Protein AF-A0A2V9U805-F1 (afdb_monomer)

Secondary structure (DSSP, 8-state):
-----HHHHHHHHHHHTS-HHHHHHHHHHHHHHHT-PPPHHHHHHHHHHHHHHHHHHHTT-S----HHHHHHHHHTTSPPP-

pLDDT: mean 89.96, std 11.7, range [48.56, 98.31]

Foldseek 3Di:
DDDCDPVNVVVVVVLVPDDPVSVVVVVVVVCVVVVDDPPVVNVVVVVVVVVVVVVCVVVVVDDDDDPVVVVVVVVVPDDPDD

Sequence (82 aa):
MAQMTPEVSRLLEKALALTVEEQEALAASLISNLGGKVEQAVLAAWEDEIKKRVSELDSGAAKTVRWTEVRQRNLAKLPRAH

Structure (mmCIF, N/CA/C/O backbone):
data_AF-A0A2V9U805-F1
#
_entry.id   AF-A0A2V9U805-F1
#
loop_
_atom_site.group_PDB
_atom_site.id
_atom_site.type_symbol
_atom_site.label_atom_id
_atom_site.label_alt_id
_atom_site.label_comp_id
_atom_site.label_asym_id
_atom_site.label_entity_id
_atom_site.label_seq_id
_atom_site.pdbx_PDB_ins_code
_atom_site.Cartn_x
_atom_site.Cartn_y
_atom_site.Cartn_z
_atom_site.occupancy
_atom_site.B_iso_or_equiv
_atom_site.auth_seq_id
_atom_site.auth_comp_id
_atom_site.auth_asym_id
_atom_site.auth_atom_id
_atom_site.pdbx_PDB_model_num
ATOM 1 N N . MET A 1 1 ? 3.120 15.635 -21.582 1.00 48.56 1 MET A N 1
ATOM 2 C CA . MET A 1 1 ? 3.597 14.236 -21.629 1.00 48.56 1 MET A CA 1
ATOM 3 C C . MET A 1 1 ? 5.105 14.277 -21.780 1.00 48.56 1 MET A C 1
ATOM 5 O O . MET A 1 1 ? 5.568 15.077 -22.583 1.00 48.56 1 MET A O 1
ATOM 9 N N . ALA A 1 2 ? 5.862 13.523 -20.982 1.00 60.38 2 ALA A N 1
ATOM 10 C CA . ALA A 1 2 ? 7.314 13.465 -21.154 1.00 60.38 2 ALA A CA 1
ATOM 11 C C . ALA A 1 2 ? 7.632 12.905 -22.551 1.00 60.38 2 ALA A C 1
ATOM 13 O O . ALA A 1 2 ? 7.042 11.908 -22.967 1.00 60.38 2 ALA A O 1
ATOM 14 N N . GLN A 1 3 ? 8.496 13.586 -23.300 1.00 74.69 3 GLN A N 1
ATOM 15 C CA . GLN A 1 3 ? 8.854 13.195 -24.662 1.00 74.69 3 GLN A CA 1
ATOM 16 C C . GLN A 1 3 ? 9.721 11.923 -24.620 1.00 74.69 3 GLN A C 1
ATOM 18 O O . GLN A 1 3 ? 10.674 11.862 -23.844 1.00 74.69 3 GLN A O 1
ATOM 23 N N . MET A 1 4 ? 9.423 10.925 -25.458 1.00 83.38 4 MET A N 1
ATOM 24 C CA . MET A 1 4 ? 10.292 9.753 -25.634 1.00 83.38 4 MET A CA 1
ATOM 25 C C . MET A 1 4 ? 11.584 10.180 -26.323 1.00 83.38 4 MET A C 1
ATOM 27 O O . MET A 1 4 ? 11.597 10.469 -27.520 1.00 83.38 4 MET A O 1
ATOM 31 N N . THR A 1 5 ? 12.670 10.259 -25.558 1.00 94.75 5 THR A N 1
ATOM 32 C CA . THR A 1 5 ? 13.995 10.493 -26.133 1.00 94.75 5 THR A CA 1
ATOM 33 C C . THR A 1 5 ? 14.433 9.259 -26.931 1.00 94.75 5 THR A C 1
ATOM 35 O O . THR A 1 5 ? 13.947 8.155 -26.670 1.00 94.75 5 THR A O 1
ATOM 38 N N . PRO A 1 6 ? 15.382 9.397 -27.875 1.00 94.88 6 PRO A N 1
ATOM 39 C CA . PRO A 1 6 ? 15.917 8.251 -28.614 1.00 94.88 6 PRO A CA 1
ATOM 40 C C . PRO A 1 6 ? 16.442 7.130 -27.703 1.00 94.88 6 PRO A C 1
ATOM 42 O O . PRO A 1 6 ? 16.327 5.950 -28.026 1.00 94.88 6 PRO A O 1
ATOM 45 N N . GLU A 1 7 ? 16.989 7.494 -26.543 1.00 94.50 7 GLU A N 1
ATOM 46 C CA . GLU A 1 7 ? 17.452 6.540 -25.537 1.00 94.50 7 GLU A CA 1
ATOM 47 C C . GLU A 1 7 ? 16.295 5.776 -24.886 1.00 94.50 7 GLU A C 1
ATOM 49 O O . GLU A 1 7 ? 16.359 4.551 -24.784 1.00 94.50 7 GLU A O 1
ATOM 54 N N . VAL A 1 8 ? 15.212 6.467 -24.516 1.00 94.19 8 VAL A N 1
ATOM 55 C CA . VAL A 1 8 ? 14.026 5.822 -23.934 1.00 94.19 8 VAL A CA 1
ATOM 56 C C . VAL A 1 8 ? 13.381 4.864 -24.936 1.00 94.19 8 VAL A C 1
ATOM 58 O O . VAL A 1 8 ? 13.048 3.739 -24.567 1.00 94.19 8 VAL A O 1
ATOM 61 N N . SER A 1 9 ? 13.283 5.250 -26.212 1.00 95.12 9 SER A N 1
ATOM 62 C CA . SER A 1 9 ? 12.777 4.362 -27.267 1.00 95.12 9 SER A CA 1
ATOM 63 C C . SER A 1 9 ? 13.633 3.100 -27.413 1.00 95.12 9 SER A C 1
ATOM 65 O O . SER A 1 9 ? 13.100 1.995 -27.467 1.00 95.12 9 SER A O 1
ATOM 67 N N . ARG A 1 10 ? 14.966 3.233 -27.386 1.00 96.31 10 ARG A N 1
ATOM 68 C CA . ARG A 1 10 ? 15.883 2.086 -27.471 1.00 96.31 10 ARG A CA 1
ATOM 69 C C . ARG A 1 10 ? 15.776 1.153 -26.261 1.00 96.31 10 ARG A C 1
ATOM 71 O O . ARG A 1 10 ? 15.919 -0.059 -26.405 1.00 96.31 10 ARG A O 1
ATOM 78 N N . LEU A 1 11 ? 15.577 1.699 -25.062 1.00 95.81 11 LEU A N 1
ATOM 79 C CA . LEU A 1 11 ? 15.367 0.897 -23.854 1.00 95.81 11 LEU A CA 1
ATOM 80 C C . LEU A 1 11 ? 14.033 0.148 -23.908 1.00 95.81 11 LEU A C 1
ATOM 82 O O . LEU A 1 11 ? 13.990 -1.025 -23.545 1.00 95.81 11 LEU A O 1
ATOM 86 N N . LEU A 1 12 ? 12.981 0.792 -24.418 1.00 95.56 12 LEU A N 1
ATOM 87 C CA . LEU A 1 12 ? 11.679 0.163 -24.618 1.00 95.56 12 LEU A CA 1
ATOM 88 C C . LEU A 1 12 ? 11.758 -0.998 -25.617 1.00 95.56 12 LEU A C 1
ATOM 90 O O . LEU A 1 12 ? 11.275 -2.084 -25.317 1.00 95.56 12 LEU A O 1
ATOM 94 N N . GLU A 1 13 ? 12.413 -0.805 -26.764 1.00 97.06 13 GLU A N 1
ATOM 95 C CA . GLU A 1 13 ? 12.620 -1.875 -27.752 1.00 97.06 13 GLU A CA 1
ATOM 96 C C . GLU A 1 13 ? 13.329 -3.090 -27.144 1.00 97.06 13 GLU A C 1
ATOM 98 O O . GLU A 1 13 ? 12.913 -4.227 -27.355 1.00 97.06 13 GLU A O 1
ATOM 103 N N . LYS A 1 14 ? 14.374 -2.857 -26.340 1.00 97.56 14 LYS A N 1
ATOM 104 C CA . LYS A 1 14 ? 15.086 -3.934 -25.640 1.00 97.56 14 LYS A CA 1
ATOM 105 C C . LYS A 1 14 ? 14.207 -4.635 -24.609 1.00 97.56 14 LYS A C 1
ATOM 107 O O . LYS A 1 14 ? 14.263 -5.853 -24.524 1.00 97.56 14 LYS A O 1
ATOM 112 N N . ALA A 1 15 ? 13.417 -3.884 -23.842 1.00 97.19 15 ALA A N 1
ATOM 113 C CA . ALA A 1 15 ? 12.522 -4.442 -22.833 1.00 97.19 15 ALA A CA 1
ATOM 114 C C . ALA A 1 15 ? 11.441 -5.332 -23.465 1.00 97.19 15 ALA A C 1
ATOM 116 O O . ALA A 1 15 ? 11.181 -6.421 -22.968 1.00 97.19 15 ALA A O 1
ATOM 117 N N . LEU A 1 16 ? 10.866 -4.911 -24.594 1.00 96.81 16 LEU A N 1
ATOM 118 C CA . LEU A 1 16 ? 9.839 -5.678 -25.309 1.00 96.81 16 LEU A CA 1
ATOM 119 C C . LEU A 1 16 ? 10.374 -6.957 -25.973 1.00 96.81 16 LEU A C 1
ATOM 121 O O . LEU A 1 16 ? 9.585 -7.841 -26.297 1.00 96.81 16 LEU A O 1
ATOM 125 N N . ALA A 1 17 ? 11.690 -7.070 -26.173 1.00 97.75 17 ALA A N 1
ATOM 126 C CA . ALA A 1 17 ? 12.332 -8.274 -26.704 1.00 97.75 17 ALA A CA 1
ATOM 127 C C . ALA A 1 17 ? 12.631 -9.345 -25.633 1.00 97.75 17 ALA A C 1
ATOM 129 O O . ALA A 1 17 ? 13.061 -10.443 -25.984 1.00 97.75 17 ALA A O 1
ATOM 130 N N . LEU A 1 18 ? 12.441 -9.029 -24.348 1.00 97.94 18 LEU A N 1
ATOM 131 C CA . LEU A 1 18 ? 12.653 -9.956 -23.234 1.00 97.94 18 LEU A CA 1
ATOM 132 C C . LEU A 1 18 ? 11.528 -10.994 -23.128 1.00 97.94 18 LEU A C 1
ATOM 134 O O . LEU A 1 18 ? 10.427 -10.788 -23.647 1.00 97.94 18 LEU A O 1
ATOM 138 N N . THR A 1 19 ? 11.790 -12.079 -22.397 1.00 98.31 19 THR A N 1
ATOM 139 C CA . THR A 1 19 ? 10.740 -13.019 -21.970 1.00 98.31 19 THR A CA 1
ATOM 140 C C . THR A 1 19 ? 9.729 -12.339 -21.043 1.00 98.31 19 THR A C 1
ATOM 142 O O . THR A 1 19 ? 10.012 -11.288 -20.465 1.00 98.31 19 THR A O 1
ATOM 145 N N . VAL A 1 20 ? 8.542 -12.929 -20.880 1.00 96.75 20 VAL A N 1
ATOM 146 C CA . VAL A 1 20 ? 7.490 -12.359 -20.021 1.00 96.75 20 VAL A CA 1
ATOM 147 C C . VAL A 1 20 ? 7.989 -12.213 -18.581 1.00 96.75 20 VAL A C 1
ATOM 149 O O . VAL A 1 20 ? 7.820 -11.160 -17.972 1.00 96.75 20 VAL A O 1
ATOM 152 N N . GLU A 1 21 ? 8.688 -13.221 -18.067 1.00 97.19 21 GLU A N 1
ATOM 153 C CA . GLU A 1 21 ? 9.234 -13.243 -16.711 1.00 97.19 21 GLU A CA 1
ATOM 154 C 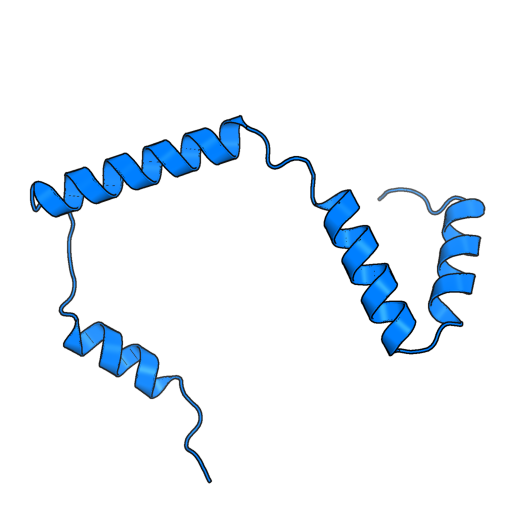C . GLU A 1 21 ? 10.286 -12.139 -16.495 1.00 97.19 21 GLU A C 1
ATOM 156 O O . GLU A 1 21 ? 10.310 -11.466 -15.462 1.00 97.19 21 GLU A O 1
ATOM 161 N N . GLU A 1 22 ? 11.148 -11.903 -17.485 1.00 97.50 22 GLU A N 1
ATOM 162 C CA . GLU A 1 22 ? 12.142 -10.827 -17.444 1.00 97.50 22 GLU A CA 1
ATOM 163 C C . GLU A 1 22 ? 11.497 -9.438 -17.563 1.00 97.50 22 GLU A C 1
ATOM 165 O O . GLU A 1 22 ? 11.944 -8.496 -16.901 1.00 97.50 22 GLU A O 1
ATOM 170 N N . GLN A 1 23 ? 10.433 -9.300 -18.363 1.00 97.44 23 GLN A N 1
ATOM 171 C CA . GLN A 1 23 ? 9.649 -8.065 -18.444 1.00 97.44 23 GLN A CA 1
ATOM 172 C C . GLN A 1 23 ? 8.997 -7.734 -17.100 1.00 97.44 23 GLN A C 1
ATOM 174 O O . GLN A 1 23 ? 9.063 -6.584 -16.661 1.00 97.44 23 GLN A O 1
ATOM 179 N N . GLU A 1 24 ? 8.417 -8.724 -16.421 1.00 96.56 24 GLU A N 1
ATOM 180 C CA . GLU A 1 24 ? 7.829 -8.558 -15.089 1.00 96.56 24 GLU A CA 1
ATOM 181 C C . GLU A 1 24 ? 8.874 -8.120 -14.058 1.00 96.56 24 GLU A C 1
ATOM 183 O O . GLU A 1 24 ? 8.659 -7.150 -13.323 1.00 96.56 24 GLU A O 1
ATOM 188 N N . ALA A 1 25 ? 10.039 -8.774 -14.039 1.00 96.31 25 ALA A N 1
ATOM 189 C CA . ALA A 1 25 ? 11.132 -8.418 -13.139 1.00 96.31 25 ALA A CA 1
ATOM 190 C C . ALA A 1 25 ? 11.656 -6.989 -13.393 1.00 96.31 25 ALA A C 1
ATOM 192 O O . ALA A 1 25 ? 11.881 -6.218 -12.448 1.00 96.31 25 ALA A O 1
ATOM 193 N N . LEU A 1 26 ? 11.816 -6.604 -14.666 1.00 96.06 26 LEU A N 1
ATOM 194 C CA . LEU A 1 26 ? 12.234 -5.258 -15.060 1.00 96.06 26 LEU A CA 1
ATOM 195 C C . LEU A 1 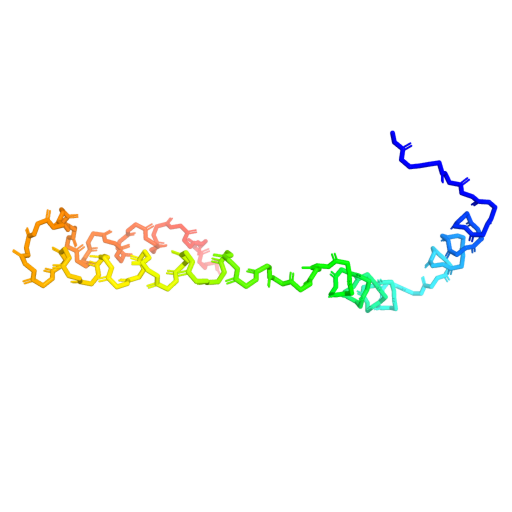26 ? 11.187 -4.208 -14.669 1.00 96.06 26 LEU A C 1
ATOM 197 O O . LEU A 1 26 ? 11.539 -3.181 -14.084 1.00 96.06 26 LEU A O 1
ATOM 201 N N . ALA A 1 27 ? 9.907 -4.469 -14.936 1.00 94.12 27 ALA A N 1
ATOM 202 C CA . ALA A 1 27 ? 8.813 -3.577 -14.570 1.00 94.12 27 ALA A CA 1
ATOM 203 C C . ALA A 1 27 ? 8.737 -3.372 -13.050 1.00 94.12 27 ALA A C 1
ATOM 205 O O . ALA A 1 27 ? 8.666 -2.230 -12.599 1.00 94.12 27 ALA A O 1
ATOM 206 N N . ALA A 1 28 ? 8.832 -4.439 -12.251 1.00 90.25 28 ALA A N 1
ATOM 207 C CA . ALA A 1 28 ? 8.835 -4.348 -10.790 1.00 90.25 28 ALA A CA 1
ATOM 208 C C . ALA A 1 28 ? 10.011 -3.505 -10.264 1.00 90.25 28 ALA A C 1
ATOM 210 O O . ALA A 1 28 ? 9.828 -2.645 -9.399 1.00 90.25 28 ALA A O 1
ATOM 211 N N . SER A 1 29 ? 11.205 -3.698 -10.829 1.00 91.69 29 SER A N 1
ATOM 212 C CA . SER A 1 29 ? 12.406 -2.933 -10.466 1.00 91.69 29 SER A CA 1
ATOM 213 C C . SER A 1 29 ? 12.258 -1.444 -10.794 1.00 91.69 29 SER A C 1
ATOM 215 O O . SER A 1 29 ? 12.575 -0.587 -9.967 1.00 91.69 29 SER A O 1
ATOM 217 N N . LEU A 1 30 ? 11.730 -1.126 -11.981 1.00 91.31 30 LEU A N 1
ATOM 218 C CA . LEU A 1 30 ? 11.475 0.250 -12.410 1.00 91.31 30 LEU A CA 1
ATOM 219 C C . LEU A 1 30 ? 10.383 0.912 -11.570 1.00 91.31 30 LEU A C 1
ATOM 221 O O . LEU A 1 30 ? 10.579 2.033 -11.116 1.00 91.31 30 LEU A O 1
ATOM 225 N N . ILE A 1 31 ? 9.270 0.224 -11.301 1.00 86.62 31 ILE A N 1
ATOM 226 C CA . ILE A 1 31 ? 8.200 0.724 -10.426 1.00 86.62 31 ILE A CA 1
ATOM 227 C C . ILE A 1 31 ? 8.741 0.985 -9.020 1.00 86.62 31 ILE A C 1
ATOM 229 O O . ILE A 1 31 ? 8.451 2.031 -8.450 1.00 86.62 31 ILE A O 1
ATOM 233 N N . SER A 1 32 ? 9.569 0.092 -8.470 1.00 83.50 32 SER A N 1
ATOM 234 C CA . SER A 1 32 ? 10.184 0.299 -7.155 1.00 83.50 32 SER A CA 1
ATOM 235 C C . SER A 1 32 ? 11.148 1.488 -7.137 1.00 83.50 32 SER A C 1
ATOM 237 O O . SER A 1 32 ? 11.246 2.169 -6.119 1.00 83.50 32 SER A O 1
ATOM 239 N N . ASN A 1 33 ? 11.872 1.738 -8.229 1.00 85.25 33 ASN A N 1
ATOM 240 C CA . ASN A 1 33 ? 12.773 2.883 -8.347 1.00 85.25 33 ASN A CA 1
ATOM 241 C C . ASN A 1 33 ? 12.005 4.207 -8.530 1.00 85.25 33 ASN A C 1
ATOM 243 O O . ASN A 1 33 ? 12.356 5.216 -7.920 1.00 85.25 33 ASN A O 1
ATOM 247 N N . LEU A 1 34 ? 10.9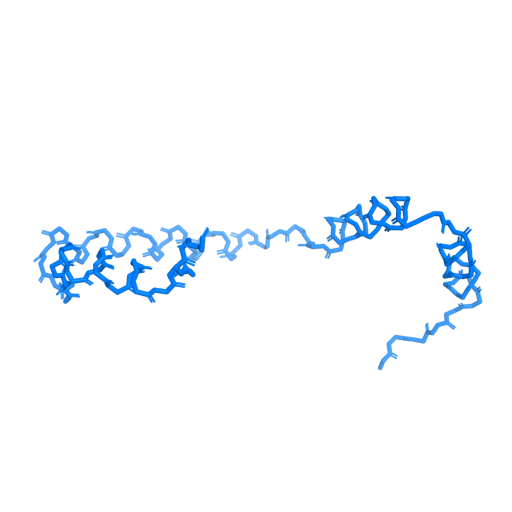39 4.183 -9.337 1.00 82.50 34 LEU A N 1
ATOM 248 C CA . LEU A 1 34 ? 10.066 5.322 -9.639 1.00 82.50 34 LEU A CA 1
ATOM 249 C C . LEU A 1 34 ? 9.080 5.642 -8.518 1.00 82.50 34 LEU A C 1
ATOM 251 O O . LEU A 1 34 ? 8.642 6.785 -8.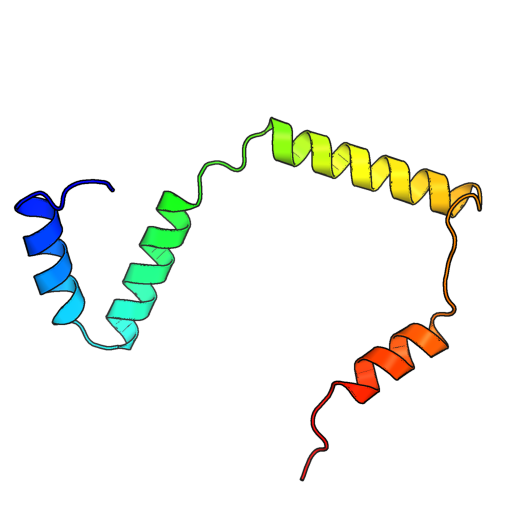413 1.00 82.50 34 LEU A O 1
ATOM 255 N N . GLY A 1 35 ? 8.752 4.661 -7.676 1.00 65.31 35 GLY A N 1
ATOM 256 C CA . GLY A 1 35 ? 7.813 4.751 -6.556 1.00 65.31 35 GLY A CA 1
ATOM 257 C C . GLY A 1 35 ? 8.198 5.755 -5.471 1.00 65.31 35 GLY A C 1
ATOM 258 O O . GLY A 1 35 ? 7.510 5.824 -4.459 1.00 65.31 35 GLY A O 1
ATOM 259 N N . GLY A 1 36 ? 9.255 6.543 -5.701 1.00 60.47 36 GLY A N 1
ATOM 260 C CA . GLY A 1 36 ? 9.673 7.657 -4.877 1.00 60.47 36 GLY A CA 1
ATOM 261 C C . GLY A 1 36 ? 10.160 7.201 -3.510 1.00 60.47 36 GLY A C 1
ATOM 262 O O . GLY A 1 36 ? 9.763 6.179 -2.956 1.00 60.47 36 GLY A O 1
ATOM 263 N N . LYS A 1 37 ? 11.004 8.015 -2.886 1.00 60.44 37 LYS A N 1
ATOM 264 C CA . LYS A 1 37 ? 10.990 8.022 -1.426 1.00 60.44 37 LYS A CA 1
ATOM 265 C C . LYS A 1 37 ? 9.569 8.426 -1.058 1.00 60.44 37 LYS A C 1
ATOM 267 O O . LYS A 1 37 ? 9.171 9.522 -1.449 1.00 60.44 37 LYS A O 1
ATOM 272 N N . VAL A 1 38 ? 8.812 7.566 -0.371 1.00 64.88 38 VAL A N 1
ATOM 273 C CA . VAL A 1 38 ? 7.561 8.013 0.247 1.00 64.88 38 VAL A CA 1
ATOM 274 C C . VAL A 1 38 ? 7.922 9.278 1.008 1.00 64.88 38 VAL A C 1
ATOM 276 O O . VAL A 1 38 ? 8.837 9.254 1.840 1.00 64.88 38 VAL A O 1
ATOM 279 N N . GLU A 1 39 ? 7.314 10.399 0.621 1.00 72.44 39 GLU A N 1
ATOM 280 C CA . GLU A 1 39 ? 7.652 11.678 1.222 1.00 72.44 39 GLU A CA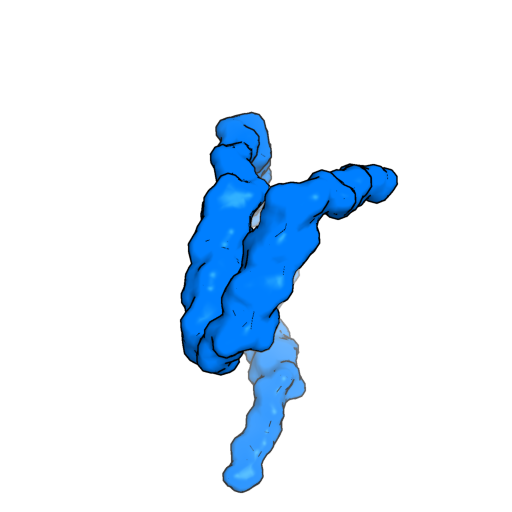 1
ATOM 281 C C . GLU A 1 39 ? 7.489 11.519 2.729 1.00 72.44 39 GLU A C 1
ATOM 283 O O . GLU A 1 39 ? 6.459 11.036 3.202 1.00 72.44 39 GLU A O 1
ATOM 288 N N . GLN A 1 40 ? 8.518 11.876 3.495 1.00 75.06 40 GLN A N 1
ATOM 289 C CA . GLN A 1 40 ? 8.491 11.678 4.946 1.00 75.06 40 GLN A CA 1
ATOM 290 C C . GLN A 1 40 ? 7.276 12.370 5.581 1.00 75.06 40 GLN A C 1
ATOM 292 O O . GLN A 1 40 ? 6.736 11.874 6.562 1.00 75.06 40 GLN A O 1
ATOM 297 N N . ALA A 1 41 ? 6.791 13.454 4.967 1.00 76.62 41 ALA A N 1
ATOM 298 C CA . ALA A 1 41 ? 5.550 14.121 5.340 1.00 76.62 41 ALA A CA 1
ATOM 299 C C . ALA A 1 41 ? 4.298 13.240 5.155 1.00 76.62 41 ALA A C 1
ATOM 301 O O . ALA A 1 41 ? 3.413 13.270 6.002 1.00 76.62 41 ALA A O 1
ATOM 302 N N . VAL A 1 42 ? 4.225 12.428 4.094 1.00 84.19 42 VAL A N 1
ATOM 303 C CA . VAL A 1 42 ? 3.122 11.476 3.868 1.00 84.19 42 VAL A CA 1
ATOM 304 C C . VAL A 1 42 ? 3.157 10.356 4.906 1.00 84.19 42 VAL A C 1
ATOM 306 O O . VAL A 1 42 ? 2.114 10.002 5.449 1.00 84.19 42 VAL A O 1
ATOM 309 N N . LEU A 1 43 ? 4.346 9.834 5.231 1.00 87.88 43 LEU A N 1
ATOM 310 C CA . LEU A 1 43 ? 4.499 8.850 6.311 1.00 87.88 43 LEU A CA 1
ATOM 311 C C . LEU A 1 43 ? 4.095 9.437 7.668 1.00 87.88 43 LEU A C 1
ATOM 313 O O . LEU A 1 43 ? 3.326 8.812 8.390 1.00 87.88 43 LEU A O 1
ATOM 317 N N . ALA A 1 44 ? 4.548 10.652 7.985 1.00 88.38 44 ALA A N 1
ATOM 318 C CA . ALA A 1 44 ? 4.200 11.335 9.229 1.00 88.38 44 ALA A CA 1
ATOM 319 C C . ALA A 1 44 ? 2.690 11.606 9.333 1.00 88.38 44 ALA A C 1
ATOM 321 O O . ALA A 1 44 ? 2.075 11.294 10.350 1.00 88.38 44 ALA A O 1
ATOM 322 N N . ALA A 1 45 ? 2.063 12.097 8.259 1.00 93.56 45 ALA A N 1
ATOM 323 C CA . ALA A 1 45 ? 0.617 12.306 8.216 1.00 93.56 45 ALA A CA 1
ATOM 324 C C . ALA A 1 45 ? -0.161 10.990 8.397 1.00 93.56 45 ALA A C 1
ATOM 326 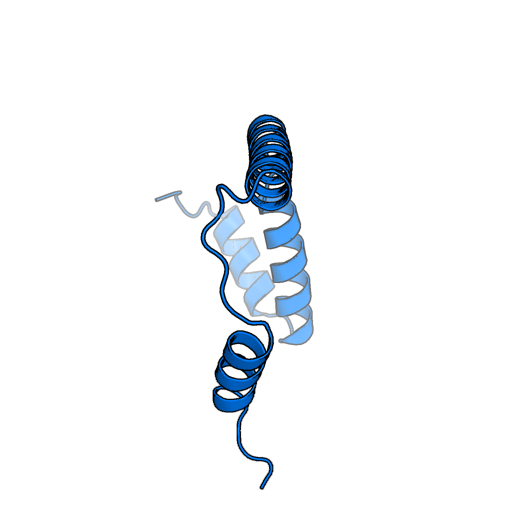O O . ALA A 1 45 ? -1.220 10.973 9.025 1.00 93.56 45 ALA A O 1
ATOM 327 N N . TRP A 1 46 ? 0.366 9.878 7.876 1.00 94.94 46 TRP A N 1
ATOM 328 C CA . TRP A 1 46 ? -0.226 8.559 8.073 1.00 94.94 46 TRP A CA 1
ATOM 329 C C . TRP A 1 46 ? -0.095 8.064 9.518 1.00 94.94 46 TRP A C 1
ATOM 331 O O . TRP A 1 46 ? -1.062 7.543 10.075 1.00 94.94 46 TRP A O 1
ATOM 341 N N . GLU A 1 47 ? 1.058 8.268 10.157 1.00 96.81 47 GLU A N 1
ATOM 342 C CA . GLU A 1 47 ? 1.237 7.966 11.581 1.00 96.81 47 GLU A CA 1
ATOM 343 C C . GLU A 1 47 ? 0.281 8.772 12.466 1.00 96.81 47 GLU A C 1
ATOM 345 O O . GLU A 1 47 ? -0.310 8.223 13.401 1.00 96.81 47 GLU A O 1
ATOM 350 N N . ASP A 1 48 ? 0.099 10.058 12.171 1.00 97.25 48 ASP A N 1
ATOM 351 C CA . ASP A 1 48 ? -0.809 10.923 12.921 1.00 97.25 48 ASP A CA 1
ATOM 352 C C . ASP A 1 48 ? -2.274 10.504 12.747 1.00 97.25 48 ASP A C 1
ATOM 354 O O . ASP A 1 48 ? -3.025 10.457 13.726 1.00 97.25 48 ASP A O 1
ATOM 358 N N . GLU A 1 49 ? -2.676 10.099 11.540 1.00 97.62 49 GLU A N 1
ATOM 359 C CA . GLU A 1 49 ? -4.013 9.550 11.291 1.00 97.62 49 GLU A CA 1
ATOM 360 C C . GLU A 1 49 ? -4.237 8.222 12.035 1.00 97.62 49 GLU A C 1
ATOM 362 O O . GLU A 1 49 ? -5.311 8.012 12.603 1.00 97.62 49 GLU A O 1
ATOM 367 N N . ILE A 1 50 ? -3.234 7.336 12.102 1.00 97.38 50 ILE A N 1
ATOM 368 C CA . ILE A 1 50 ? -3.326 6.103 12.902 1.00 97.38 50 ILE A CA 1
ATOM 369 C C . ILE A 1 50 ? -3.539 6.443 14.380 1.00 97.38 50 ILE A C 1
ATOM 371 O O . ILE A 1 50 ? -4.477 5.926 14.992 1.00 97.38 50 ILE A O 1
ATOM 375 N N . LYS A 1 51 ? -2.712 7.330 14.953 1.00 98.00 51 LYS A N 1
ATOM 376 C CA . LYS A 1 51 ? -2.829 7.748 16.363 1.00 98.00 51 LYS A CA 1
ATOM 377 C C . LYS A 1 51 ? -4.208 8.336 16.652 1.00 98.00 51 LYS A C 1
ATOM 379 O O . LYS A 1 51 ? -4.834 7.983 17.653 1.00 98.00 51 LYS A O 1
ATOM 384 N N . LYS A 1 52 ? -4.706 9.193 15.757 1.00 97.75 52 LYS A N 1
ATOM 385 C CA . LYS A 1 52 ? -6.042 9.781 15.857 1.00 97.75 52 LYS A CA 1
ATOM 386 C C . LYS A 1 52 ? -7.128 8.703 15.874 1.00 97.75 52 LYS A C 1
ATOM 388 O O . LYS A 1 52 ? -7.953 8.707 16.782 1.00 97.75 52 LYS A O 1
ATOM 393 N N . ARG A 1 53 ? -7.110 7.754 14.932 1.00 97.38 53 ARG A N 1
ATOM 394 C CA . ARG A 1 53 ? -8.128 6.688 14.860 1.00 97.38 53 ARG A CA 1
ATOM 395 C C . ARG A 1 53 ? -8.118 5.766 16.070 1.00 97.38 53 ARG A C 1
ATOM 397 O O . ARG A 1 53 ? -9.183 5.346 16.507 1.00 97.38 53 ARG A O 1
ATOM 404 N N . VAL A 1 54 ? -6.941 5.456 16.612 1.00 97.69 54 VAL A N 1
ATOM 405 C CA . VAL A 1 54 ? -6.827 4.681 17.857 1.00 97.69 54 VAL A CA 1
ATOM 406 C C . VAL A 1 54 ? -7.478 5.444 19.013 1.00 97.69 54 VAL A C 1
ATOM 408 O O . VAL A 1 54 ? -8.339 4.893 19.687 1.00 97.69 54 VAL A O 1
ATOM 411 N N . SER A 1 55 ? -7.174 6.735 19.169 1.00 98.06 55 SER A N 1
ATOM 412 C CA . SER A 1 55 ? -7.790 7.579 20.204 1.00 98.06 55 SER A CA 1
ATOM 413 C C . SER A 1 55 ? -9.317 7.692 20.056 1.00 98.06 55 SER A C 1
ATOM 415 O O . SER A 1 55 ? -10.062 7.601 21.034 1.00 98.06 55 SER A O 1
ATOM 417 N N . GLU A 1 56 ? -9.823 7.838 18.828 1.00 98.12 56 GLU A N 1
ATOM 418 C CA . GLU A 1 56 ? -11.266 7.850 18.555 1.00 98.12 56 GLU A CA 1
ATOM 419 C C . GLU A 1 56 ? -11.938 6.509 18.895 1.00 98.12 56 GLU A C 1
ATOM 421 O O . GLU A 1 56 ? -13.076 6.498 19.366 1.00 98.12 56 GLU A O 1
ATOM 426 N N . LEU A 1 57 ? -11.252 5.380 18.682 1.00 96.38 57 LEU A N 1
ATOM 427 C CA . LEU A 1 57 ? -11.740 4.057 19.078 1.00 96.38 57 LEU A CA 1
ATOM 428 C C . LEU A 1 57 ? -11.758 3.899 20.602 1.00 96.38 57 LEU A C 1
ATOM 430 O O . LEU A 1 57 ? -12.790 3.511 21.148 1.00 96.38 57 LEU A O 1
ATOM 434 N N . ASP A 1 58 ? -10.663 4.245 21.279 1.00 97.00 58 ASP A N 1
ATOM 435 C CA . ASP A 1 58 ? -10.522 4.110 22.735 1.00 97.00 58 ASP A CA 1
ATOM 436 C C . ASP A 1 58 ? -11.506 5.011 23.497 1.00 97.00 58 ASP A C 1
ATOM 438 O O . ASP A 1 58 ? -12.069 4.614 24.517 1.00 97.00 58 ASP A O 1
ATOM 442 N N . SER A 1 59 ? -11.765 6.214 22.979 1.00 97.44 59 SER A N 1
ATOM 443 C CA . SER A 1 59 ? -12.752 7.148 23.542 1.00 97.44 59 SER A CA 1
ATOM 444 C C . SER A 1 59 ? -14.204 6.793 23.210 1.00 97.44 59 SER A C 1
ATOM 446 O O . SER A 1 59 ? -15.124 7.394 23.766 1.00 97.44 59 SER A O 1
ATOM 448 N N . GLY A 1 60 ? -14.436 5.851 22.291 1.00 96.50 60 GLY A N 1
ATOM 449 C CA . GLY A 1 60 ? -15.769 5.521 21.788 1.00 96.50 60 GLY A CA 1
ATOM 450 C C . GLY A 1 60 ? -16.376 6.577 20.855 1.00 96.50 60 GLY A C 1
ATOM 451 O O . GLY A 1 60 ? -17.549 6.467 20.498 1.00 96.50 60 GLY A O 1
ATOM 452 N N . ALA A 1 61 ? -15.604 7.585 20.435 1.00 96.81 61 ALA A N 1
ATOM 453 C CA . ALA A 1 61 ? -16.037 8.584 19.458 1.00 96.81 61 ALA A CA 1
ATOM 454 C C . ALA A 1 61 ? -16.199 7.984 18.049 1.00 96.81 61 ALA A C 1
ATOM 456 O O . ALA A 1 61 ? -17.018 8.449 17.251 1.00 96.81 61 ALA A O 1
ATOM 457 N N . ALA A 1 62 ? -15.435 6.935 17.738 1.00 96.75 62 ALA A N 1
ATOM 458 C CA . ALA A 1 62 ? -15.511 6.243 16.463 1.00 96.75 62 ALA A CA 1
ATOM 459 C C . ALA A 1 62 ? -16.809 5.429 16.339 1.00 96.75 62 ALA A C 1
ATOM 461 O O . ALA A 1 62 ? -17.125 4.564 17.158 1.00 96.75 62 ALA A O 1
ATOM 462 N N . LYS A 1 63 ? -17.530 5.621 15.229 1.00 95.50 63 LYS A N 1
ATOM 463 C CA . LYS A 1 63 ? -18.639 4.739 14.853 1.00 95.50 63 LYS A CA 1
ATOM 464 C C . LYS A 1 63 ? -18.086 3.394 14.382 1.00 95.50 63 LYS A C 1
ATOM 466 O O . LYS A 1 63 ? -17.497 3.302 13.306 1.00 95.50 63 LYS A O 1
ATOM 471 N N . THR A 1 64 ? -18.323 2.344 15.159 1.00 94.44 64 THR A N 1
ATOM 472 C CA . THR A 1 64 ? -17.867 0.987 14.840 1.00 94.44 64 THR A CA 1
ATOM 473 C C . THR A 1 64 ? -18.982 0.130 14.240 1.00 94.44 64 THR A C 1
ATOM 475 O O . THR A 1 64 ? -20.173 0.432 14.339 1.00 94.44 64 THR A O 1
ATOM 478 N N . VAL A 1 65 ? -18.585 -0.958 13.583 1.00 95.25 65 VAL A N 1
ATOM 479 C CA . VAL A 1 65 ? -19.481 -2.024 13.119 1.00 95.25 65 VAL A CA 1
ATOM 480 C C . VAL A 1 65 ? -19.090 -3.326 13.80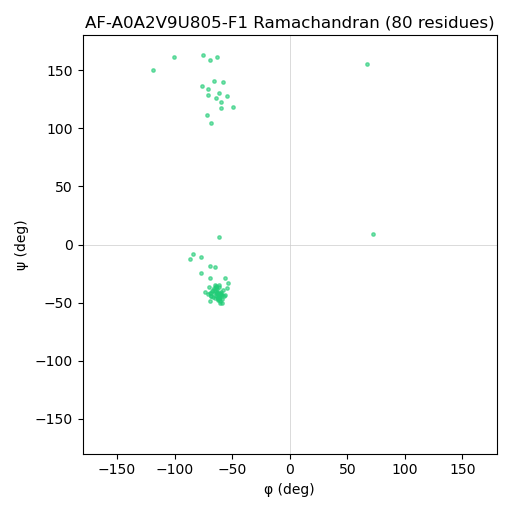3 1.00 95.25 65 VAL A C 1
ATOM 482 O O . VAL A 1 65 ? -17.924 -3.539 14.136 1.00 95.25 65 VAL A O 1
ATOM 485 N N . ARG A 1 66 ? -20.055 -4.226 14.013 1.00 95.88 66 ARG A N 1
ATOM 486 C CA . ARG A 1 66 ? -19.769 -5.517 14.648 1.00 95.88 66 ARG A CA 1
ATOM 487 C C . ARG A 1 66 ? -18.865 -6.362 13.755 1.00 95.88 66 ARG A C 1
ATOM 489 O O . ARG A 1 66 ? -19.073 -6.449 12.547 1.00 95.88 66 ARG A O 1
ATOM 496 N N . TRP A 1 67 ? -17.918 -7.070 14.366 1.00 94.81 67 TRP A N 1
ATOM 497 C CA . TRP A 1 67 ? -17.005 -7.963 13.645 1.00 94.81 67 TRP A CA 1
ATOM 498 C C . TRP A 1 67 ? -17.732 -9.001 12.776 1.00 94.81 67 TRP A C 1
ATOM 500 O O . TRP A 1 67 ? -17.313 -9.287 11.656 1.00 94.81 67 TRP A O 1
ATOM 510 N N . THR A 1 68 ? -18.860 -9.531 13.255 1.00 97.06 68 THR A N 1
ATOM 511 C CA . THR A 1 68 ? -19.682 -10.498 12.512 1.00 97.06 68 THR A CA 1
ATOM 512 C C . THR A 1 68 ? -20.158 -9.954 11.166 1.00 97.06 68 THR A C 1
ATOM 514 O O . THR A 1 68 ? -20.127 -10.675 10.171 1.00 97.06 68 THR A O 1
ATOM 517 N N . GLU A 1 69 ? -20.526 -8.674 11.116 1.00 97.00 69 GLU A N 1
ATOM 518 C CA . GLU A 1 69 ? -20.960 -7.984 9.901 1.00 97.00 69 GLU A CA 1
ATOM 519 C C . GLU A 1 69 ? -19.799 -7.813 8.913 1.00 97.00 69 GLU A C 1
ATOM 521 O O . GLU A 1 69 ? -19.942 -8.105 7.725 1.00 97.00 69 GLU A O 1
ATOM 526 N N . VAL A 1 70 ? -18.622 -7.411 9.405 1.00 96.25 70 VAL A N 1
ATOM 527 C CA . VAL A 1 70 ? -17.400 -7.291 8.590 1.00 96.25 70 VAL A CA 1
ATOM 528 C C . VAL A 1 70 ? -17.012 -8.644 7.997 1.00 96.25 70 VAL A C 1
ATOM 530 O O . VAL A 1 70 ? -16.794 -8.758 6.789 1.00 96.25 70 VAL A O 1
ATOM 533 N N . ARG A 1 71 ? -16.984 -9.692 8.829 1.00 96.25 71 ARG A N 1
ATOM 534 C CA . ARG A 1 71 ? -16.661 -11.057 8.404 1.00 96.25 71 ARG A CA 1
ATOM 535 C C . ARG A 1 71 ? -17.630 -11.551 7.333 1.00 96.25 71 ARG A C 1
ATOM 537 O O . ARG A 1 71 ? -17.184 -12.077 6.319 1.00 96.25 71 ARG A O 1
ATOM 544 N N . GLN A 1 72 ? -18.935 -11.358 7.527 1.00 96.62 72 GLN A N 1
ATOM 545 C CA . GLN A 1 72 ? -19.951 -11.770 6.559 1.00 96.62 72 GLN A CA 1
ATOM 546 C C . GLN A 1 72 ? -19.778 -11.059 5.211 1.00 96.62 72 GLN A C 1
ATOM 548 O O . GLN A 1 72 ? -19.790 -11.715 4.170 1.00 96.62 72 GLN A O 1
ATOM 553 N N . ARG A 1 73 ? -19.565 -9.736 5.220 1.00 95.94 73 ARG A N 1
ATOM 554 C CA . ARG A 1 73 ? -19.327 -8.947 3.999 1.00 95.94 73 ARG A CA 1
ATOM 555 C C . ARG A 1 73 ? -18.096 -9.418 3.232 1.00 95.94 73 ARG A C 1
ATOM 557 O O . ARG A 1 73 ? -18.140 -9.471 2.009 1.00 95.94 73 ARG A O 1
ATOM 564 N N . ASN A 1 74 ? -17.013 -9.750 3.932 1.00 95.50 74 ASN A N 1
ATOM 565 C CA . ASN A 1 74 ? -15.788 -10.232 3.295 1.00 95.50 74 ASN A CA 1
ATOM 566 C C . ASN A 1 74 ? -15.956 -11.648 2.733 1.00 95.50 74 ASN A C 1
ATOM 568 O O . ASN A 1 74 ? -15.563 -11.892 1.598 1.00 95.50 74 ASN A O 1
ATOM 572 N N . LEU A 1 75 ? -16.602 -12.556 3.472 1.00 94.75 75 LEU A N 1
ATOM 573 C CA . LEU A 1 75 ? -16.890 -13.911 2.987 1.00 94.75 75 LEU A CA 1
ATOM 574 C C . LEU A 1 75 ? -17.791 -13.910 1.748 1.00 94.75 75 LEU A C 1
ATOM 576 O O . LEU A 1 75 ? -17.575 -14.705 0.843 1.00 94.75 75 LEU A O 1
ATOM 580 N N . ALA A 1 76 ? -18.762 -12.997 1.673 1.00 93.75 76 ALA A N 1
ATOM 581 C CA . ALA A 1 76 ? -19.638 -12.868 0.509 1.00 93.75 76 ALA A CA 1
ATOM 582 C C . ALA A 1 76 ? -18.904 -12.437 -0.779 1.00 93.75 76 ALA A C 1
ATOM 584 O O . ALA A 1 76 ? -19.438 -12.636 -1.866 1.00 93.75 76 ALA A O 1
ATOM 585 N N . LYS A 1 77 ? -17.704 -11.847 -0.669 1.00 93.25 77 LYS A N 1
ATOM 586 C CA . LYS A 1 77 ? -16.870 -11.444 -1.816 1.00 93.25 77 LYS A CA 1
ATOM 587 C C . LYS A 1 77 ? -15.964 -12.563 -2.325 1.00 93.25 77 LYS A C 1
ATOM 589 O O . LYS A 1 77 ? -15.369 -12.408 -3.388 1.00 93.25 77 LYS A O 1
ATOM 594 N N . LEU A 1 78 ? -15.813 -13.650 -1.569 1.00 90.50 78 LEU A N 1
ATOM 595 C CA . LEU A 1 78 ? -14.989 -14.771 -2.000 1.00 90.50 78 LEU A CA 1
ATOM 596 C C . LEU A 1 78 ? -15.744 -15.583 -3.062 1.00 90.50 78 LEU A C 1
ATOM 598 O O . LEU A 1 78 ? -16.938 -15.849 -2.884 1.00 90.50 78 LEU A O 1
ATOM 602 N N . PRO A 1 79 ? -15.076 -15.995 -4.155 1.00 82.06 79 PRO A N 1
ATOM 603 C CA . PRO A 1 79 ? -15.678 -16.905 -5.116 1.00 82.06 79 PRO A CA 1
ATOM 604 C C . PRO A 1 79 ? -16.092 -18.199 -4.409 1.00 82.06 79 PRO A C 1
ATOM 606 O O . PRO A 1 79 ? -15.368 -18.705 -3.547 1.00 82.06 79 PRO A O 1
ATOM 609 N N . ARG A 1 80 ? -17.259 -18.748 -4.764 1.00 76.88 80 ARG A N 1
ATOM 610 C CA . ARG A 1 80 ? -17.641 -20.085 -4.296 1.00 76.88 80 ARG A CA 1
ATOM 611 C C . ARG A 1 80 ? -16.647 -21.084 -4.880 1.00 76.88 80 ARG A C 1
ATOM 613 O O . ARG A 1 80 ? -16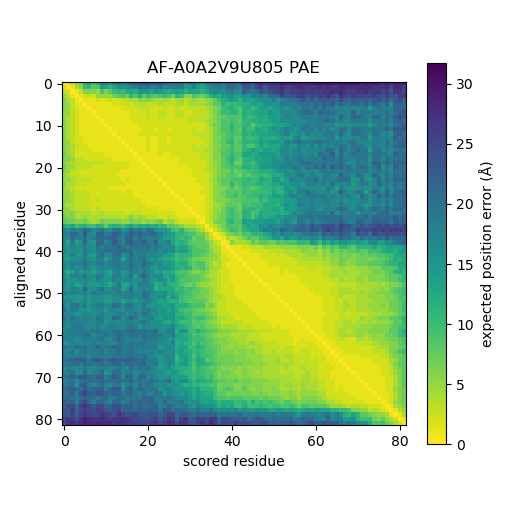.447 -21.095 -6.090 1.00 76.88 80 ARG A O 1
ATOM 620 N N . ALA A 1 81 ? -16.027 -21.891 -4.021 1.00 68.31 81 ALA A N 1
ATOM 621 C CA . ALA A 1 81 ? -15.258 -23.040 -4.476 1.00 68.31 81 ALA A CA 1
ATOM 622 C C . ALA A 1 81 ? -16.209 -23.967 -5.254 1.00 68.31 81 ALA A C 1
ATOM 624 O O . ALA A 1 81 ? -17.266 -24.329 -4.729 1.00 68.31 81 ALA A O 1
ATOM 625 N N . HIS A 1 82 ? -15.862 -24.241 -6.512 1.00 51.94 82 HIS A N 1
ATOM 626 C CA . HIS A 1 82 ? -16.509 -25.242 -7.357 1.00 51.94 82 HIS A CA 1
ATOM 627 C C . HIS A 1 82 ? -15.913 -26.618 -7.077 1.00 51.94 82 HIS A C 1
ATOM 629 O O . HIS A 1 82 ? -14.682 -26.676 -6.851 1.00 51.94 82 HIS A O 1
#

Mean predicted aligned error: 10.72 Å

Solvent-accessible surface area (backbone atoms only — not comparable to full-atom values): 5042 Å² total; per-residue (Å²): 130,88,77,80,45,77,67,55,50,55,52,49,56,55,49,73,70,46,56,72,70,55,38,52,54,50,50,53,52,49,48,63,65,69,61,50,79,73,51,67,66,58,55,49,54,49,52,52,50,49,54,49,52,51,50,30,52,78,69,59,74,46,90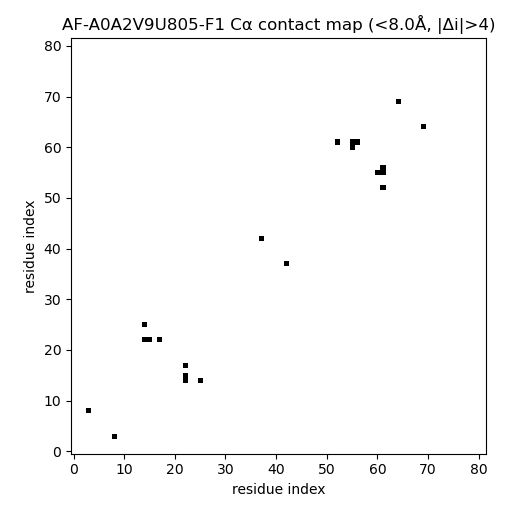,79,78,62,67,70,58,56,52,50,59,54,57,71,70,52,79,79,87,127

Radius of gyration: 22.53 Å; Cα contacts (8 Å, |Δi|>4): 11; chains: 1; bounding box: 38×40×52 Å